Protein AF-A0AA50E2L5-F1 (afdb_monomer_lite)

Secondary structure (DSSP, 8-state):
---EE-PPPHHHHHHHH---HHHHHHTT--SEEEEEEE-SSHHHHHHHHHHSSHHHHTTTS-EEEEEE--------

Foldseek 3Di:
DAAEEEEEQQVCCCPVPVCNVLVCLVVVVHAEYAYEQEAQDPVSRVVRCVRRCQVVSVVRHHYHYNYDNDDDDDDD

Sequence (76 aa):
MELSLSPNPYQFSRSQYNQDWLAWVRQGIIDEVVVQVYGSTPAEVQQTVANSGIHTASRYVPVGIGLYTGIKRQTL

Structure (mmCIF, N/CA/C/O backbone):
data_AF-A0AA50E2L5-F1
#
_entry.id   AF-A0AA50E2L5-F1
#
loop_
_atom_site.group_PDB
_atom_site.id
_atom_site.type_symbol
_atom_site.label_atom_id
_atom_site.label_alt_id
_atom_site.label_comp_id
_atom_site.label_asym_id
_atom_site.label_entity_id
_atom_site.label_seq_id
_atom_site.pdbx_PDB_ins_code
_atom_site.Cartn_x
_atom_site.Cartn_y
_atom_site.Cartn_z
_atom_site.occupancy
_atom_site.B_iso_or_equiv
_atom_site.auth_seq_id
_atom_site.auth_comp_id
_atom_site.auth_asym_id
_atom_site.auth_atom_id
_atom_site.pdbx_PDB_model_num
ATOM 1 N N . MET A 1 1 ? -3.214 -7.523 21.672 1.00 78.56 1 MET A N 1
ATOM 2 C CA . MET A 1 1 ? -2.490 -8.264 20.622 1.00 78.56 1 MET A CA 1
ATOM 3 C C . MET A 1 1 ? -2.499 -7.347 19.426 1.00 78.56 1 MET A C 1
ATOM 5 O O . MET A 1 1 ? -3.578 -6.858 19.133 1.00 78.56 1 MET A O 1
ATOM 9 N N . GLU A 1 2 ? -1.344 -7.066 18.836 1.00 93.44 2 GLU A N 1
ATOM 10 C CA . GLU A 1 2 ? -1.255 -6.258 17.615 1.00 93.44 2 GLU A CA 1
ATOM 11 C C . GLU A 1 2 ? -1.089 -7.193 16.414 1.00 93.44 2 GLU A C 1
ATOM 13 O O . GLU A 1 2 ? -0.302 -8.144 16.475 1.00 93.44 2 GLU A O 1
ATOM 18 N N . LEU A 1 3 ? -1.845 -6.945 15.346 1.00 97.75 3 LEU A N 1
ATOM 19 C CA . LEU A 1 3 ? -1.798 -7.692 14.097 1.00 97.75 3 LEU A CA 1
ATOM 20 C C . LEU A 1 3 ? -1.359 -6.779 12.947 1.00 97.75 3 LEU A C 1
ATOM 22 O O . LEU A 1 3 ? -2.114 -5.927 12.478 1.00 97.75 3 LEU A O 1
ATOM 26 N N . SER A 1 4 ? -0.145 -7.015 12.455 1.00 98.00 4 SER A N 1
ATOM 27 C CA . SER A 1 4 ? 0.384 -6.382 11.244 1.00 98.00 4 SER A CA 1
ATOM 28 C C . SER A 1 4 ? 0.130 -7.272 10.026 1.00 98.00 4 SER A C 1
ATOM 30 O O . SER A 1 4 ? 0.319 -8.491 10.080 1.00 98.00 4 SER A O 1
ATOM 32 N N . LEU A 1 5 ? -0.305 -6.672 8.916 1.00 98.25 5 LEU A N 1
ATOM 33 C CA . LEU A 1 5 ? -0.550 -7.362 7.650 1.00 98.25 5 LEU A CA 1
ATOM 34 C C . LEU A 1 5 ? 0.340 -6.786 6.550 1.00 98.25 5 LEU A C 1
ATOM 36 O O . LEU A 1 5 ? 0.388 -5.576 6.355 1.00 98.25 5 LEU A O 1
ATOM 40 N N . SER A 1 6 ? 0.973 -7.648 5.750 1.00 98.12 6 SER A N 1
ATOM 41 C CA . SER A 1 6 ? 1.750 -7.214 4.583 1.00 98.12 6 SER A CA 1
ATOM 42 C C . SER A 1 6 ? 1.142 -7.710 3.263 1.00 98.12 6 SER A C 1
ATOM 44 O O . SER A 1 6 ? 1.533 -8.768 2.765 1.00 98.12 6 SER A O 1
ATOM 46 N N . PRO A 1 7 ? 0.138 -7.002 2.706 1.00 98.19 7 PRO A N 1
ATOM 47 C CA . PRO A 1 7 ? -0.580 -7.450 1.523 1.00 98.19 7 PRO A CA 1
ATOM 48 C C . PRO A 1 7 ? 0.047 -6.929 0.223 1.00 98.19 7 PRO A C 1
ATOM 50 O O . PRO A 1 7 ? 0.822 -5.972 0.197 1.00 98.19 7 PRO A O 1
ATOM 53 N N . ASN A 1 8 ? -0.386 -7.519 -0.888 1.00 97.94 8 ASN A N 1
ATOM 54 C CA . ASN A 1 8 ? -0.244 -6.927 -2.214 1.00 97.94 8 ASN A CA 1
ATOM 55 C C . ASN A 1 8 ? -1.232 -5.751 -2.410 1.00 97.94 8 ASN A C 1
ATOM 57 O O . ASN A 1 8 ? -2.166 -5.584 -1.613 1.00 97.94 8 ASN A O 1
ATOM 61 N N . PRO A 1 9 ? -1.083 -4.951 -3.489 1.00 97.94 9 PRO A N 1
ATOM 62 C CA . PRO A 1 9 ? -2.051 -3.923 -3.869 1.00 97.94 9 PRO A CA 1
ATOM 63 C C . PRO A 1 9 ? -3.495 -4.438 -3.827 1.00 97.94 9 PRO A C 1
ATOM 65 O O . PRO A 1 9 ? -3.782 -5.540 -4.297 1.00 97.94 9 PRO A O 1
ATOM 68 N N . TYR A 1 10 ? -4.411 -3.632 -3.284 1.00 98.31 10 TYR A N 1
ATOM 69 C CA . TYR A 1 10 ? -5.770 -4.054 -2.925 1.00 98.31 10 TYR A CA 1
ATOM 70 C C . TYR A 1 10 ? -6.504 -4.834 -4.018 1.00 98.31 10 TYR A C 1
ATOM 72 O O . TYR A 1 10 ? -7.000 -5.933 -3.771 1.00 98.31 10 TYR A O 1
ATOM 80 N N . GLN A 1 11 ? -6.526 -4.304 -5.242 1.00 97.25 11 GLN A N 1
ATOM 81 C CA . GLN A 1 11 ? -7.217 -4.948 -6.361 1.00 97.25 11 GLN A CA 1
ATOM 82 C C . GLN A 1 11 ? -6.619 -6.319 -6.712 1.00 97.25 11 GLN A C 1
ATOM 84 O O . GLN A 1 11 ? -7.353 -7.258 -7.022 1.00 97.25 11 GLN A O 1
ATOM 89 N N . PHE A 1 12 ? -5.296 -6.468 -6.623 1.00 97.31 12 PHE A N 1
ATOM 90 C CA . PHE A 1 12 ? -4.622 -7.741 -6.869 1.00 97.31 12 PHE A CA 1
ATOM 91 C C . PHE A 1 12 ? -4.922 -8.749 -5.755 1.00 97.31 12 PHE A C 1
ATOM 93 O O . PHE A 1 12 ? -5.375 -9.854 -6.040 1.00 97.31 12 PHE A O 1
ATOM 100 N N . SER A 1 13 ? -4.762 -8.355 -4.488 1.00 97.94 13 SER A N 1
ATOM 101 C CA . SER A 1 13 ? -5.104 -9.196 -3.330 1.00 97.94 13 SER A CA 1
ATOM 102 C C . SER A 1 13 ? -6.550 -9.695 -3.375 1.00 97.94 13 SER A C 1
ATOM 104 O O . SER A 1 13 ? -6.810 -10.874 -3.127 1.00 97.94 13 SER A O 1
ATOM 106 N N . ARG A 1 14 ? -7.492 -8.819 -3.738 1.00 97.69 14 ARG A N 1
ATOM 107 C CA . ARG A 1 14 ? -8.910 -9.169 -3.831 1.00 97.69 14 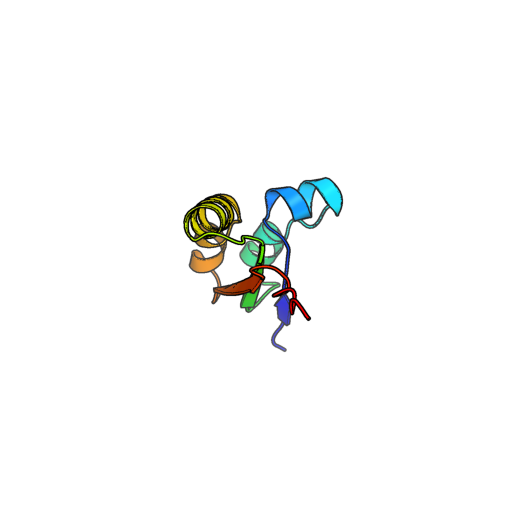ARG A CA 1
ATOM 108 C C . ARG A 1 14 ? -9.195 -10.103 -5.005 1.00 97.69 14 ARG A C 1
ATOM 110 O O . ARG A 1 14 ? -9.878 -11.098 -4.818 1.00 97.69 14 ARG A O 1
ATOM 117 N N . SER A 1 15 ? -8.664 -9.806 -6.192 1.00 97.75 15 SER A N 1
ATOM 118 C CA . SER A 1 15 ? -8.951 -10.589 -7.404 1.00 97.75 15 SER A CA 1
ATOM 119 C C . SER A 1 15 ? -8.255 -11.949 -7.443 1.00 97.75 15 SER A C 1
ATOM 121 O O . SER A 1 15 ? -8.840 -12.904 -7.942 1.00 97.75 15 SER A O 1
ATOM 123 N N . GLN A 1 16 ? -7.026 -12.049 -6.932 1.00 98.06 16 GLN A N 1
ATOM 124 C CA . GLN A 1 16 ? -6.227 -13.275 -7.019 1.00 98.06 16 GLN A CA 1
ATOM 125 C C . GLN A 1 16 ? -6.383 -14.180 -5.794 1.00 98.06 16 GLN A C 1
ATOM 127 O O . GLN A 1 16 ? -6.228 -15.392 -5.906 1.00 98.06 16 GLN A O 1
ATOM 132 N N . TYR A 1 17 ? -6.690 -13.604 -4.627 1.00 97.25 17 TYR A N 1
ATOM 133 C CA . TYR A 1 17 ? -6.660 -14.332 -3.354 1.00 97.25 17 TYR A CA 1
ATOM 134 C C . TYR A 1 17 ? -7.897 -14.105 -2.476 1.00 97.25 17 TYR A C 1
ATOM 136 O O . TYR A 1 17 ? -7.921 -14.583 -1.345 1.00 97.25 17 TYR A O 1
ATOM 144 N N . ASN A 1 18 ? -8.918 -13.381 -2.958 1.00 97.12 18 ASN A N 1
ATOM 145 C CA . ASN A 1 18 ? -10.123 -13.024 -2.191 1.00 97.12 18 ASN A CA 1
ATOM 146 C C . ASN A 1 18 ? -9.829 -12.317 -0.854 1.00 97.12 18 ASN A C 1
ATOM 148 O O . ASN A 1 18 ? -10.629 -12.357 0.081 1.00 97.12 18 ASN A O 1
ATOM 152 N N . GLN A 1 19 ? -8.682 -11.644 -0.758 1.00 97.81 19 GLN A N 1
ATOM 153 C CA . GLN A 1 19 ? -8.285 -10.918 0.442 1.00 97.81 19 GLN A CA 1
ATOM 154 C C . GLN A 1 19 ? -8.816 -9.485 0.379 1.00 97.81 19 GLN A C 1
ATOM 156 O O . GLN A 1 19 ? -8.200 -8.607 -0.230 1.00 97.81 19 GLN A O 1
ATOM 161 N N . ASP A 1 20 ? -9.958 -9.235 1.021 1.00 98.19 20 ASP A N 1
ATOM 162 C CA . ASP A 1 20 ? -10.518 -7.888 1.174 1.00 98.19 20 ASP A CA 1
ATOM 163 C C . ASP A 1 20 ? -9.905 -7.161 2.379 1.00 98.19 20 ASP A C 1
ATOM 165 O O . ASP A 1 20 ? -10.566 -6.831 3.364 1.00 98.19 20 ASP A O 1
ATOM 169 N N . TRP A 1 21 ? -8.597 -6.925 2.317 1.00 98.44 21 TRP A N 1
ATOM 170 C CA . TRP A 1 21 ? -7.859 -6.413 3.468 1.00 98.44 21 TRP A CA 1
ATOM 171 C C . TRP A 1 21 ? -8.231 -4.977 3.859 1.00 98.44 21 TRP A C 1
ATOM 173 O O . TRP A 1 21 ? -8.118 -4.622 5.029 1.00 98.44 21 TRP A O 1
ATOM 183 N N . LEU A 1 22 ? -8.756 -4.155 2.939 1.00 98.50 22 LEU A N 1
ATOM 184 C CA . LEU A 1 22 ? -9.321 -2.850 3.308 1.00 98.50 22 LEU A CA 1
ATOM 185 C C . LEU A 1 22 ? -10.598 -2.988 4.145 1.00 98.50 22 LEU A C 1
ATOM 187 O O . LEU A 1 22 ? -10.851 -2.136 4.997 1.00 98.50 22 LEU A O 1
ATOM 191 N N . ALA A 1 23 ? -11.404 -4.031 3.927 1.00 98.50 23 ALA A N 1
ATOM 192 C CA . ALA A 1 23 ? -12.534 -4.313 4.804 1.00 98.50 23 ALA A CA 1
ATOM 193 C C . ALA A 1 23 ? -12.052 -4.709 6.207 1.00 98.50 23 ALA A C 1
ATOM 195 O O . ALA A 1 23 ? -12.584 -4.189 7.183 1.00 98.50 23 ALA A O 1
ATOM 196 N N . TRP A 1 24 ? -11.009 -5.536 6.316 1.00 98.56 24 TRP A N 1
ATOM 197 C CA . TRP A 1 24 ? -10.437 -5.933 7.611 1.00 98.56 24 TRP A CA 1
ATOM 198 C C . TRP A 1 24 ? -9.850 -4.747 8.384 1.00 98.56 24 TRP A C 1
ATOM 200 O O . TRP A 1 24 ? -10.082 -4.624 9.585 1.00 98.56 24 TRP A O 1
ATOM 210 N N . VAL A 1 25 ? -9.173 -3.827 7.686 1.00 98.44 25 VAL A N 1
ATOM 211 C CA . VAL A 1 25 ? -8.713 -2.549 8.257 1.00 98.44 25 VAL A CA 1
ATOM 212 C C . VAL A 1 25 ? -9.895 -1.732 8.789 1.00 98.44 25 VAL A C 1
ATOM 214 O O . VAL A 1 25 ? -9.875 -1.287 9.930 1.00 98.44 25 VAL A O 1
ATOM 217 N N . ARG A 1 26 ? -10.971 -1.570 8.005 1.00 98.12 26 ARG A N 1
ATOM 218 C CA . ARG A 1 26 ? -12.171 -0.823 8.439 1.00 98.12 26 ARG A CA 1
ATOM 219 C C . ARG A 1 26 ? -12.911 -1.477 9.605 1.00 98.12 26 ARG A C 1
ATOM 221 O O . ARG A 1 26 ? -13.606 -0.785 10.339 1.00 98.12 26 ARG A O 1
ATOM 228 N N . GLN A 1 27 ? -12.797 -2.793 9.741 1.00 97.94 27 GLN A N 1
ATOM 229 C CA . GLN A 1 27 ? -13.380 -3.564 10.838 1.00 97.94 27 GLN A CA 1
ATOM 230 C C . GLN A 1 27 ? -12.526 -3.517 12.114 1.00 97.94 27 GLN A C 1
ATOM 232 O O . GLN A 1 27 ? -12.967 -4.030 13.138 1.00 97.94 27 GLN A O 1
ATOM 237 N N . GLY A 1 28 ? -11.331 -2.915 12.070 1.00 97.50 28 GLY A N 1
ATOM 238 C CA . GLY A 1 28 ? -10.418 -2.848 13.213 1.00 97.50 28 GLY A CA 1
ATOM 239 C C . GLY A 1 28 ? -9.737 -4.180 13.537 1.00 97.50 28 GLY A C 1
ATOM 240 O O . GLY A 1 28 ? -9.358 -4.401 14.679 1.00 97.50 28 GLY A O 1
ATOM 241 N N . ILE A 1 29 ? -9.621 -5.088 12.559 1.00 98.06 29 ILE A N 1
ATOM 242 C CA . ILE A 1 29 ? -8.947 -6.389 12.734 1.00 98.06 29 ILE A CA 1
ATOM 243 C C . ILE A 1 29 ? -7.425 -6.245 12.593 1.00 98.06 29 ILE A C 1
ATOM 245 O O . ILE A 1 29 ? -6.676 -7.020 13.177 1.00 98.06 29 ILE A O 1
ATOM 249 N N . ILE A 1 30 ? -6.982 -5.291 11.773 1.00 98.50 30 ILE A N 1
ATOM 250 C CA . ILE A 1 30 ? -5.576 -5.051 11.439 1.00 98.50 30 ILE A CA 1
ATOM 251 C C . ILE A 1 30 ? -5.138 -3.746 12.097 1.00 98.50 30 ILE A C 1
ATOM 253 O O . ILE A 1 30 ? -5.843 -2.749 11.952 1.00 98.50 30 ILE A O 1
ATOM 257 N N . ASP A 1 31 ? -3.979 -3.749 12.751 1.00 98.44 31 ASP A N 1
ATOM 258 C CA . ASP A 1 31 ? -3.424 -2.594 13.470 1.00 98.44 31 ASP A CA 1
ATOM 259 C C . ASP A 1 31 ? -2.371 -1.832 12.646 1.00 98.44 31 ASP A C 1
ATOM 261 O O . ASP A 1 31 ? -2.159 -0.642 12.856 1.00 98.44 31 ASP A O 1
ATOM 265 N N . GLU A 1 32 ? -1.736 -2.493 11.672 1.00 98.44 32 GLU A N 1
ATOM 266 C CA . GLU A 1 32 ? -0.735 -1.920 10.762 1.00 98.44 32 GLU A CA 1
ATOM 267 C C . GLU A 1 32 ? -0.797 -2.615 9.392 1.00 98.44 32 GLU A C 1
ATOM 269 O O . GLU A 1 32 ? -1.013 -3.827 9.305 1.00 98.44 32 GLU A O 1
ATOM 274 N N . VAL A 1 33 ? -0.566 -1.868 8.305 1.00 98.62 33 VAL A N 1
ATOM 275 C CA . VAL A 1 33 ? -0.427 -2.447 6.959 1.00 98.62 33 VAL A CA 1
ATOM 276 C C . VAL A 1 33 ? 0.911 -2.084 6.317 1.00 98.62 33 VAL A C 1
ATOM 278 O O . VAL A 1 33 ? 1.230 -0.910 6.179 1.00 98.62 33 VAL A O 1
ATOM 281 N N . VAL A 1 34 ? 1.649 -3.067 5.795 1.00 98.44 34 VAL A N 1
ATOM 282 C CA . VAL A 1 34 ? 2.847 -2.846 4.962 1.00 98.44 34 VAL A CA 1
ATOM 283 C C . VAL A 1 34 ? 2.592 -3.338 3.538 1.00 98.44 34 VAL A C 1
ATOM 285 O O . VAL A 1 34 ? 2.748 -4.524 3.243 1.00 98.44 34 VAL A O 1
ATOM 288 N N . VAL A 1 35 ? 2.185 -2.442 2.638 1.00 98.44 35 VAL A N 1
ATOM 289 C CA . VAL A 1 35 ? 1.808 -2.821 1.267 1.00 98.44 35 VAL A CA 1
ATOM 290 C C . VAL A 1 35 ? 3.045 -3.085 0.411 1.00 98.44 35 VAL A C 1
ATOM 292 O O . VAL A 1 35 ? 3.944 -2.248 0.329 1.00 98.44 35 VAL A O 1
ATOM 295 N N . GLN A 1 36 ? 3.073 -4.236 -0.259 1.00 97.25 36 GLN A N 1
ATOM 296 C CA . GLN A 1 36 ? 4.136 -4.617 -1.186 1.00 97.25 36 GLN A CA 1
ATOM 297 C C . GLN A 1 36 ? 4.018 -3.821 -2.496 1.00 97.25 36 GLN A C 1
ATOM 299 O O . GLN A 1 36 ? 2.984 -3.844 -3.166 1.00 97.25 36 GLN A O 1
ATOM 304 N N . VAL A 1 37 ? 5.079 -3.104 -2.862 1.00 96.75 37 VAL A N 1
ATOM 305 C CA . VAL A 1 37 ? 5.182 -2.283 -4.073 1.00 96.75 37 VAL A CA 1
ATOM 306 C C . VAL A 1 37 ? 6.361 -2.772 -4.904 1.00 96.75 37 VAL A C 1
ATOM 308 O O . VAL A 1 37 ? 7.516 -2.697 -4.484 1.00 96.75 37 VAL A O 1
ATOM 311 N N . TYR A 1 38 ? 6.059 -3.239 -6.113 1.00 93.50 38 TYR A N 1
ATOM 312 C CA . TYR A 1 38 ? 7.044 -3.705 -7.083 1.00 93.50 38 TYR A CA 1
ATOM 313 C C . TYR A 1 38 ? 7.198 -2.657 -8.185 1.00 93.50 38 TYR A C 1
ATOM 315 O O . TYR A 1 38 ? 6.233 -2.344 -8.878 1.00 93.50 38 TYR A O 1
ATOM 323 N N . GLY A 1 39 ? 8.399 -2.106 -8.347 1.00 93.50 39 GLY A N 1
ATOM 324 C CA . GLY A 1 39 ? 8.669 -1.108 -9.381 1.00 93.50 39 GLY A CA 1
ATOM 325 C C . GLY A 1 39 ? 10.148 -0.762 -9.457 1.00 93.50 39 GLY A C 1
ATOM 326 O O . GLY A 1 39 ? 10.768 -0.445 -8.447 1.00 93.50 39 GLY A O 1
ATOM 327 N N . SER A 1 40 ? 10.717 -0.816 -10.655 1.00 93.31 40 SER A N 1
ATOM 328 C CA . SER A 1 40 ? 12.132 -0.541 -10.916 1.00 93.31 40 SER A CA 1
ATOM 329 C C . SER A 1 40 ? 12.402 0.931 -11.237 1.00 93.31 40 SER A C 1
ATOM 331 O O . SER A 1 40 ? 13.559 1.351 -11.232 1.00 93.31 40 SER A O 1
ATOM 333 N N . THR A 1 41 ? 11.362 1.734 -11.480 1.00 94.69 41 THR A N 1
ATOM 334 C CA . THR A 1 41 ? 11.477 3.185 -11.698 1.00 94.69 41 THR A CA 1
ATOM 335 C C . THR A 1 41 ? 10.617 3.989 -10.715 1.00 94.69 41 THR A C 1
ATOM 337 O O . THR A 1 41 ? 9.585 3.497 -10.254 1.00 94.69 41 THR A O 1
ATOM 340 N N . PRO A 1 42 ? 10.964 5.260 -10.420 1.00 95.69 42 PRO A N 1
ATOM 341 C CA . PRO A 1 42 ? 10.120 6.121 -9.587 1.00 95.69 42 PRO A CA 1
ATOM 342 C C . PRO A 1 42 ? 8.679 6.258 -10.102 1.00 95.69 42 PRO A C 1
ATOM 344 O O . PRO A 1 42 ? 7.750 6.326 -9.301 1.00 95.69 42 PRO A O 1
ATOM 347 N N . ALA A 1 43 ? 8.483 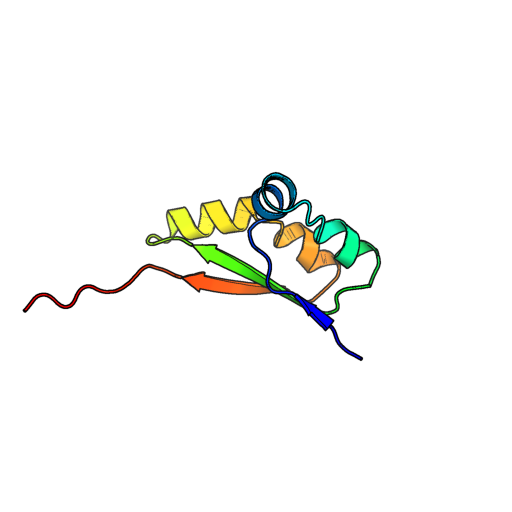6.260 -11.425 1.00 96.94 43 ALA A N 1
ATOM 348 C CA . ALA A 1 43 ? 7.161 6.348 -12.042 1.00 96.94 43 ALA A CA 1
ATOM 349 C C . ALA A 1 43 ? 6.318 5.088 -11.784 1.00 96.94 43 ALA A C 1
ATOM 351 O O . ALA A 1 43 ? 5.151 5.195 -11.411 1.00 96.94 43 ALA A O 1
ATOM 352 N N . GLU A 1 44 ? 6.909 3.896 -11.909 1.00 95.50 44 GLU A N 1
ATOM 353 C CA . GLU A 1 44 ? 6.237 2.629 -11.584 1.00 95.50 44 GLU A CA 1
ATOM 354 C C . GLU A 1 44 ? 5.865 2.545 -10.102 1.00 95.50 44 GLU A C 1
ATOM 356 O O . GLU A 1 44 ? 4.764 2.108 -9.758 1.00 95.50 44 GLU A O 1
ATOM 361 N N . VAL A 1 45 ? 6.755 3.012 -9.219 1.00 96.19 45 VAL A N 1
ATOM 362 C CA . VAL A 1 45 ? 6.489 3.077 -7.777 1.00 96.19 45 VAL A CA 1
ATOM 363 C C . VAL A 1 45 ? 5.317 4.014 -7.496 1.00 96.19 45 VAL A C 1
ATOM 365 O O . VAL A 1 45 ? 4.377 3.613 -6.814 1.00 96.19 45 VAL A O 1
ATOM 368 N N . GLN A 1 46 ? 5.320 5.228 -8.058 1.00 96.75 46 GLN A N 1
ATOM 369 C CA . GLN A 1 46 ? 4.219 6.184 -7.892 1.00 96.75 46 GLN A CA 1
ATOM 370 C C . GLN A 1 46 ? 2.890 5.614 -8.395 1.00 96.75 46 GLN A C 1
ATOM 372 O O . GLN A 1 46 ? 1.885 5.683 -7.686 1.00 96.75 46 GLN A O 1
ATOM 377 N N . GLN A 1 47 ? 2.892 4.997 -9.579 1.00 96.25 47 GLN A N 1
ATOM 378 C CA . GLN A 1 47 ? 1.698 4.387 -10.153 1.00 96.25 47 GLN A CA 1
ATOM 379 C C . GLN A 1 47 ? 1.168 3.248 -9.276 1.00 96.25 47 GLN A C 1
ATOM 381 O O . GLN A 1 47 ? -0.040 3.145 -9.048 1.00 96.25 47 GLN A O 1
ATOM 386 N N . THR A 1 48 ? 2.053 2.396 -8.760 1.00 96.06 48 THR A N 1
ATOM 387 C CA . THR A 1 48 ? 1.656 1.290 -7.886 1.00 96.06 48 THR A CA 1
ATOM 388 C C . THR A 1 48 ? 1.087 1.821 -6.575 1.00 96.06 48 THR A C 1
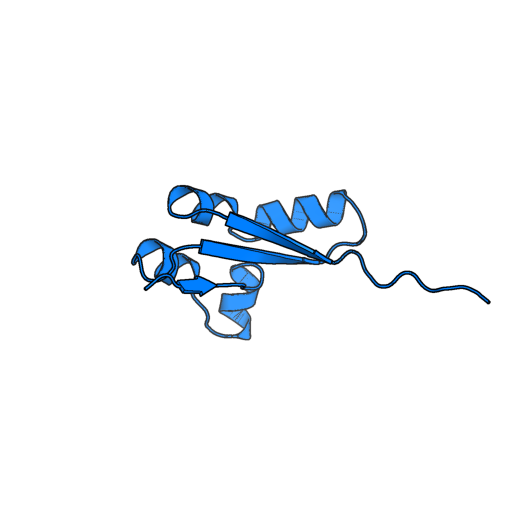ATOM 390 O O . THR A 1 48 ? -0.008 1.420 -6.187 1.00 96.06 48 THR A O 1
ATOM 393 N N . VAL A 1 49 ? 1.760 2.781 -5.930 1.00 96.88 49 VAL A N 1
ATOM 394 C CA . VAL A 1 49 ? 1.297 3.411 -4.682 1.00 96.88 49 VAL A CA 1
ATOM 395 C C . VAL A 1 49 ? -0.090 4.030 -4.862 1.00 96.88 49 VAL A C 1
ATOM 397 O O . VAL A 1 49 ? -0.990 3.718 -4.078 1.00 96.88 49 VAL A O 1
ATOM 400 N N . ALA A 1 50 ? -0.304 4.810 -5.923 1.00 96.75 50 ALA A N 1
ATOM 401 C CA . ALA A 1 50 ? -1.583 5.464 -6.203 1.00 96.75 50 ALA A CA 1
ATOM 402 C C . ALA A 1 50 ? -2.766 4.480 -6.316 1.00 96.75 50 ALA A C 1
ATOM 404 O O . ALA A 1 50 ? -3.875 4.800 -5.892 1.00 96.75 50 ALA A O 1
ATOM 405 N N . ASN A 1 51 ? -2.530 3.264 -6.823 1.00 96.00 51 ASN A N 1
ATOM 406 C CA . ASN A 1 51 ? -3.573 2.253 -7.055 1.00 96.00 51 ASN A CA 1
ATOM 407 C C . ASN A 1 51 ? -3.603 1.126 -6.009 1.00 96.00 51 ASN A C 1
ATOM 409 O O . ASN A 1 51 ? -4.391 0.185 -6.115 1.00 96.00 51 ASN A O 1
ATOM 413 N N . SER A 1 52 ? -2.746 1.200 -4.993 1.00 97.31 52 SER A N 1
ATOM 414 C CA . SER A 1 52 ? -2.520 0.099 -4.051 1.00 97.31 52 SER A CA 1
ATOM 415 C C . SER A 1 52 ? -3.518 0.008 -2.901 1.00 97.31 52 SER A C 1
ATOM 417 O O . SER A 1 52 ? -3.612 -1.036 -2.265 1.00 97.31 52 SER A O 1
ATOM 419 N N . GLY A 1 53 ? -4.259 1.082 -2.621 1.00 97.75 53 GLY A N 1
ATOM 420 C CA . GLY A 1 53 ? -5.115 1.189 -1.436 1.00 97.75 53 GLY A CA 1
ATOM 421 C C . GLY A 1 53 ? -4.436 1.826 -0.217 1.00 97.75 53 GLY A C 1
ATOM 422 O O . GLY A 1 53 ? -5.133 2.109 0.758 1.00 97.75 53 GLY A O 1
ATOM 423 N N . ILE A 1 54 ? -3.133 2.145 -0.287 1.00 97.81 54 ILE A N 1
ATOM 424 C CA . ILE A 1 54 ? -2.366 2.823 0.781 1.00 97.81 54 ILE A CA 1
ATOM 425 C C . ILE A 1 54 ? -3.095 4.067 1.310 1.00 97.81 54 ILE A C 1
ATOM 427 O O . ILE A 1 54 ? -3.336 4.167 2.508 1.00 97.81 54 ILE A O 1
ATOM 431 N N . HIS A 1 55 ? -3.536 4.973 0.429 1.00 97.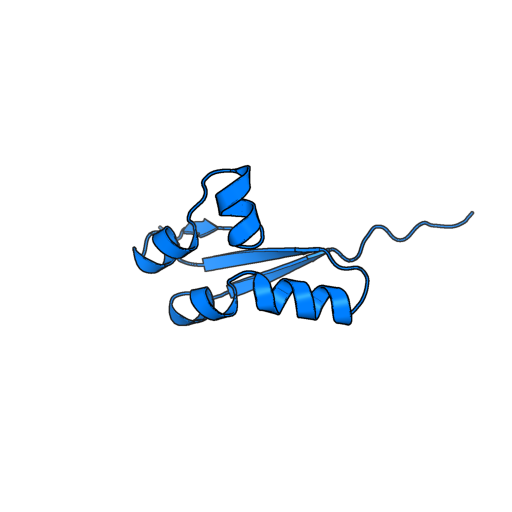56 55 HIS A N 1
ATOM 432 C CA . HIS A 1 55 ? -4.223 6.213 0.831 1.00 97.56 55 HIS A CA 1
ATOM 433 C C . HIS A 1 55 ? -5.579 5.995 1.515 1.00 97.56 55 HIS A C 1
ATOM 435 O O . HIS A 1 55 ? -6.093 6.890 2.188 1.00 97.56 55 HIS A O 1
ATOM 441 N N . THR A 1 56 ? -6.207 4.837 1.297 1.00 98.06 56 THR A N 1
ATOM 442 C CA . THR A 1 56 ? -7.453 4.486 1.987 1.00 98.06 56 THR A CA 1
ATOM 443 C C . THR A 1 56 ? -7.138 3.924 3.365 1.00 98.06 56 THR A C 1
ATOM 445 O O . THR A 1 56 ? -7.748 4.352 4.339 1.00 98.06 56 THR A O 1
ATOM 448 N N . ALA A 1 57 ? -6.175 3.005 3.451 1.00 98.44 57 ALA A N 1
ATOM 449 C CA . ALA A 1 57 ? -5.766 2.371 4.700 1.00 98.44 57 ALA A CA 1
ATOM 450 C C . ALA A 1 57 ? -5.155 3.366 5.696 1.00 98.44 57 ALA A C 1
ATOM 452 O O . ALA A 1 57 ? -5.477 3.311 6.879 1.00 98.44 57 ALA A O 1
ATOM 453 N N . SER A 1 58 ? -4.387 4.346 5.206 1.00 98.12 58 SER A N 1
ATOM 454 C CA . SER A 1 58 ? -3.725 5.368 6.030 1.00 98.12 58 SER A CA 1
ATOM 455 C C . SER A 1 58 ? -4.690 6.300 6.768 1.00 98.12 58 SER A C 1
ATOM 457 O O . SER A 1 58 ? -4.260 7.130 7.561 1.00 98.12 58 SER A O 1
ATOM 459 N N . ARG A 1 59 ? -5.996 6.208 6.486 1.00 98.12 59 ARG A N 1
ATOM 460 C CA . ARG A 1 59 ? -7.048 6.916 7.231 1.00 98.12 59 ARG A CA 1
ATOM 461 C C . ARG A 1 59 ? -7.444 6.200 8.525 1.00 98.12 59 ARG A C 1
ATOM 463 O O . ARG A 1 59 ? -8.159 6.793 9.323 1.00 98.12 59 ARG A O 1
ATOM 470 N N . TYR A 1 60 ? -7.037 4.943 8.692 1.00 98.25 60 TYR A N 1
ATOM 471 C CA . TYR A 1 60 ? -7.468 4.066 9.783 1.00 98.25 60 TYR A CA 1
ATOM 472 C C . TYR A 1 60 ? -6.291 3.542 10.606 1.00 98.25 60 TYR A C 1
ATOM 474 O O . TYR A 1 60 ? -6.397 3.476 11.824 1.00 98.25 60 TYR A O 1
ATOM 482 N N . VAL A 1 61 ? -5.185 3.182 9.949 1.00 98.56 61 VAL A N 1
ATOM 483 C CA . VAL A 1 61 ? -4.021 2.537 10.576 1.00 98.56 61 VAL A CA 1
ATOM 484 C C . VAL A 1 61 ? -2.713 3.114 10.029 1.00 98.56 61 VAL A C 1
ATOM 486 O O . VAL A 1 61 ? -2.716 3.663 8.921 1.00 98.56 61 VAL A O 1
ATOM 489 N N . PRO A 1 62 ? -1.583 2.992 10.749 1.00 98.56 62 PRO A N 1
ATOM 490 C CA . PRO A 1 62 ? -0.261 3.214 10.177 1.00 98.56 62 PRO A CA 1
ATOM 491 C C . PRO A 1 62 ? -0.039 2.345 8.934 1.00 98.56 62 PRO A C 1
ATOM 493 O O . PRO A 1 62 ? -0.412 1.169 8.899 1.00 98.56 62 PRO A O 1
ATOM 496 N N . VAL A 1 63 ? 0.563 2.940 7.900 1.00 98.50 63 VAL A N 1
ATOM 497 C CA . VAL A 1 63 ? 0.849 2.249 6.639 1.00 98.50 63 VAL A CA 1
ATOM 498 C C . VAL A 1 63 ? 2.312 2.413 6.253 1.00 98.50 63 VAL A C 1
ATOM 500 O O . VAL A 1 63 ? 2.811 3.534 6.156 1.00 98.50 63 VAL A O 1
ATOM 503 N N . GLY A 1 64 ? 2.972 1.291 5.981 1.00 98.06 64 GLY A N 1
ATOM 504 C CA . GLY A 1 64 ? 4.300 1.204 5.383 1.00 98.06 64 GLY A CA 1
ATOM 505 C C . GLY A 1 64 ? 4.263 0.724 3.929 1.00 98.06 64 GLY A C 1
ATOM 506 O O . GLY A 1 64 ? 3.254 0.208 3.439 1.00 98.06 64 GLY A O 1
ATOM 507 N N . ILE A 1 65 ? 5.396 0.871 3.238 1.00 97.75 65 ILE A N 1
ATOM 508 C CA . ILE A 1 65 ? 5.613 0.363 1.878 1.00 97.75 65 ILE A CA 1
ATOM 509 C C . ILE A 1 65 ? 6.785 -0.618 1.899 1.00 97.75 65 ILE A C 1
ATOM 511 O O . ILE A 1 65 ? 7.906 -0.237 2.232 1.00 97.75 65 ILE A O 1
ATOM 515 N N . GLY A 1 66 ? 6.538 -1.862 1.492 1.00 97.00 66 GLY A N 1
ATOM 516 C CA . GLY A 1 66 ? 7.587 -2.824 1.160 1.00 97.00 66 GLY A CA 1
ATOM 517 C C . GLY A 1 66 ? 8.011 -2.628 -0.291 1.00 97.00 66 GLY A C 1
ATOM 518 O O . GLY A 1 66 ? 7.320 -3.092 -1.191 1.00 97.00 66 GLY A O 1
ATOM 519 N N . LEU A 1 67 ? 9.106 -1.904 -0.535 1.00 96.25 67 LEU A N 1
ATOM 520 C CA . LEU A 1 67 ? 9.561 -1.583 -1.890 1.00 96.25 67 LEU A CA 1
ATOM 521 C C . LEU A 1 67 ? 10.559 -2.624 -2.413 1.00 96.25 67 LEU A C 1
ATOM 523 O O . LEU A 1 67 ? 11.632 -2.807 -1.840 1.00 96.25 67 LEU A O 1
ATOM 527 N N . TYR A 1 68 ? 10.248 -3.226 -3.559 1.00 94.62 68 TYR A N 1
ATOM 528 C CA . TYR A 1 68 ? 11.180 -4.048 -4.324 1.00 94.62 68 TYR A CA 1
ATOM 529 C C . TYR A 1 68 ? 11.427 -3.442 -5.708 1.00 94.62 68 TYR A C 1
ATOM 531 O O . TYR A 1 68 ? 10.507 -3.310 -6.518 1.00 94.62 68 TYR A O 1
ATOM 539 N N . THR A 1 69 ? 12.689 -3.113 -5.992 1.00 92.75 69 THR A N 1
ATOM 540 C CA . THR A 1 69 ? 13.111 -2.454 -7.241 1.00 92.75 69 THR A CA 1
ATOM 541 C C . THR A 1 69 ? 13.768 -3.393 -8.255 1.00 92.75 69 THR A C 1
ATOM 543 O O . THR A 1 69 ? 14.220 -2.949 -9.313 1.00 92.75 69 THR A O 1
ATOM 546 N N . GLY A 1 70 ? 13.781 -4.699 -7.977 1.00 87.81 70 GLY A N 1
ATOM 547 C CA . GLY A 1 70 ? 14.464 -5.709 -8.783 1.00 87.81 70 GLY A CA 1
ATOM 548 C C . GLY A 1 70 ? 15.773 -6.190 -8.158 1.00 87.81 70 GLY A C 1
ATOM 549 O O . GLY A 1 70 ? 16.253 -5.664 -7.156 1.00 87.81 70 GLY A O 1
ATOM 550 N N . ILE A 1 71 ? 16.372 -7.209 -8.774 1.00 86.62 71 ILE A N 1
ATOM 551 C CA . ILE A 1 71 ? 17.708 -7.693 -8.412 1.00 86.62 71 ILE A CA 1
ATOM 552 C C . ILE A 1 71 ? 18.731 -6.962 -9.279 1.00 86.62 71 ILE A C 1
ATOM 554 O O . ILE A 1 71 ? 18.671 -7.021 -10.510 1.00 86.62 71 ILE A O 1
ATOM 558 N N . LYS A 1 72 ? 19.713 -6.315 -8.645 1.00 81.94 72 LYS A N 1
ATOM 559 C CA . LYS A 1 72 ? 20.886 -5.792 -9.351 1.00 81.94 72 LYS A CA 1
ATOM 560 C C . LYS A 1 72 ? 21.680 -6.977 -9.907 1.00 81.94 72 LYS A C 1
ATOM 562 O O . LYS A 1 72 ? 22.320 -7.696 -9.144 1.00 81.94 72 LYS A O 1
ATOM 567 N N . ARG A 1 73 ? 21.658 -7.187 -11.228 1.00 79.44 73 ARG A N 1
ATOM 568 C CA . ARG A 1 73 ? 22.584 -8.138 -11.862 1.00 79.44 73 ARG A CA 1
ATOM 569 C C . ARG A 1 73 ? 24.010 -7.627 -11.677 1.00 79.44 73 ARG A C 1
ATOM 571 O O . ARG A 1 73 ? 24.319 -6.505 -12.072 1.00 79.44 73 ARG A O 1
ATOM 578 N N . GLN A 1 74 ? 24.860 -8.445 -11.067 1.00 74.62 74 GLN A N 1
ATOM 579 C CA . GLN A 1 74 ? 26.303 -8.259 -11.137 1.00 74.62 74 GLN A CA 1
ATOM 580 C C . GLN A 1 74 ? 26.740 -8.753 -12.515 1.00 74.62 74 GLN A C 1
ATOM 582 O O . GLN A 1 74 ? 26.606 -9.937 -12.818 1.00 74.62 74 GLN A O 1
ATOM 587 N N . THR A 1 75 ? 27.174 -7.842 -13.380 1.00 71.00 75 THR A N 1
ATOM 588 C CA . THR A 1 75 ? 27.878 -8.227 -14.604 1.00 71.00 75 THR A CA 1
ATOM 589 C C . THR A 1 75 ? 29.296 -8.624 -14.193 1.00 71.00 75 THR A C 1
ATOM 591 O O . THR A 1 75 ? 29.953 -7.833 -13.513 1.00 71.00 75 THR A O 1
ATOM 594 N N . LEU A 1 76 ? 29.70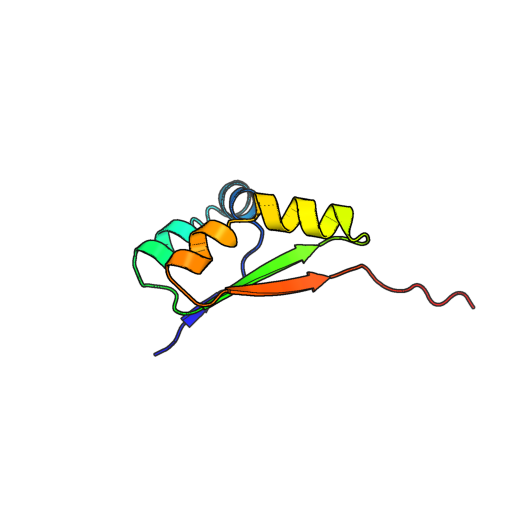7 -9.853 -14.528 1.00 62.34 76 LEU A N 1
ATOM 595 C CA . LEU A 1 76 ? 31.089 -10.334 -14.391 1.00 62.34 76 LEU A CA 1
ATOM 596 C C . LEU A 1 76 ? 32.020 -9.606 -15.364 1.00 62.34 76 LEU A C 1
ATOM 598 O O . LEU A 1 76 ? 31.553 -9.306 -16.488 1.00 62.34 76 LEU A O 1
#

pLDDT: mean 95.22, std 6.64, range [62.34, 98.62]

Radius of gyration: 13.82 Å; chains: 1; bounding box: 44×21×35 Å

=== Feature glossary ===
A reading guide for the features in this record.

Start from the sequence.

  · This is the polypeptide sequence — one letter per residue, N-terminus first. Length ranges from a few dozen residues for small domains to over a thousand for large multi-domain proteins.

Fold it, and you get atomic coordinates and the backbone conformation that goes with them.

  · Structure coordinates are given as an mmCIF _atom_site loop: one row per atom with element, residue name, chain id, sequence number, and x/y/z position in Å. Only the four main-chain atoms per residue are included here; side chains are omitted to keep the record compact.

  · Backbone dihedral angles. Every residue except chain termini has a φ (preceding-C → N → Cα → C) and a ψ (N → Cα → C → next-N). They are reported in degrees following the IUPAC sign convention. Secondary structure is essentially a statement about which (φ, ψ) basin each residue occupies.

  · The SS8 string is DSSP's per-residue secondary-structure call. α-helix (H) means an i→i+4 H-bond ladder; β-strand (E) means the residue participates in a β-sheet; 3₁₀ (G) and π (I) are tighter and wider helices; T/S are turns/bends; '-' is loop.

  · SS3 is a coarse helix/strand/coil call (letters a/b/c) made by the P-SEA algorithm from inter-Cα distances and dihedrals. It is less detailed than DSSP but needs only Cα positions.

Summarize the fold with a handful of shape descriptors and a per-residue structural alphabet.

  · Radius of gyration (Rg) is the root-mean-square distance of Cα atoms from their centroid — a single number for overall size and compactness. A globular domain of N residues has Rg ≈ 2.2·N^0.38 Å; an extended or disordered chain has a much larger Rg. The Cα contact count is the number of residue pairs whose Cα atoms are within 8 Å and are more than four positions apart in sequence — a standard proxy for tertiary packing density. The bounding box is the smallest axis-aligned box enclosing all Cα atoms.

  · The Foldseek 3Di string encodes local tertiary geometry as a 20-letter alphabet — one character per residue — derived from the relative positions of nearby Cα atoms. Unlike the amino-acid sequence, 3Di is a direct function of the 3D structure, so two proteins with the same fold have similar 3Di strings even at low sequence identity.

  · Solvent-accessible surface area (SASA) is the area in Å² traced out by the centre of a 1.4 Å probe sphere (a water molecule) rolled over the protein's va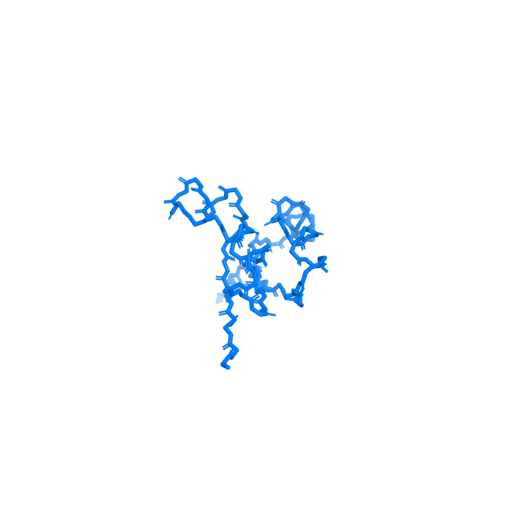n der Waals surface (Shrake–Rupley / Lee–Richards construction). Buried residues have near-zero SASA; fully exposed residues can exceed 200 Å². The total SASA scales roughly with the number of surface residues.

Ask how reliable the model is.

  · pLDDT (predicted Local Distance Difference Test) is AlphaFold's per-residue confidence score, ranging from 0 to 100. Values above 90 indicate high confidence (typically well-packed cores); 70–90 is confident; 50–70 low confidence; below 50 usually means the region is disordered or the prediction is unreliable there. AlphaFold stores pLDDT in the mmCIF B-factor column.

  · B-factor (Debye–Waller factor) reflects atomic displacement in the crystal lattice. It is an experimental observable (units Å²), not a prediction; low values mean the atom is pinned down, high values mean it moves or is heterogeneous across the crystal.

  · Predicted Aligned Error (PAE) is an AlphaFold confidence matrix: entry (i, j) is the expected error in the position of residue j, in ångströms, when the prediction is superimposed on the true structure at residue i. Low PAE within a block of residues means that block is internally rigid and well-predicted; high PAE between two blocks means their relative placement is uncertain even if each block individually is confident.

Place it in context: what it resembles, what it is annotated as, and how it looks.

  · Nearest PDB neighbors are the top structural matches found by Foldseek when searching this structure against the entire Protein Data Bank. Each hit reports a TM-score (0 to 1; >0.5 almost always implies the same fold) and an E-value. These are *structural* homologs — they may share no detectable sequence similarity.

  · Functional annotations link the protein to curated databases. InterPro entries identify conserved domains and families by matching the sequence against member-database signatures (Pfam, PROSITE, CDD, …). Gene Ontology (GO) terms describe molecular function, biological process, and cellular component in a controlled vocabulary. CATH places the structure in a hierarchical fold classification (Class/Architecture/Topology/Homologous-superfamily). The organism is the source species.

  · Three diagnostic plots accompany the record. The Cα contact map visualizes the tertiary structure as a 2D adjacency matrix (8 Å cutoff, sequence-local contacts suppressed). The Ramachandran plot shows the distribution of backbone (φ, ψ) torsions, with points in the α and β basins reflecting secondary structure content. The PAE plot shows AlphaFold's inter-residue confidence as a color matrix.

  · Six rendered views show the 3D structure from the faces of a cube — i.e. along ±x, ±y, ±z. Rendering representation is drawn randomly per protein from cartoon (secondary-structure ribbons), sticks (backbone bonds), or molecular surface; coloring is either N→C rainbow (blue at the N-terminus through red at the C-terminus) or one color per chain.